Protein AF-A0A832D5X6-F1 (afdb_monomer_lite)

Radius of gyration: 13.92 Å; chains: 1; bounding box: 36×26×29 Å

Secondary structure (DSSP, 8-state):
-GGGT--S-----SS-IIIIIIT---SSSEEEEE-TTS-EEEEEES---TTSHHHHHHHHHHHH--

Structure (mmCIF, N/CA/C/O backbone):
data_AF-A0A832D5X6-F1
#
_entry.id   AF-A0A832D5X6-F1
#
loop_
_atom_site.group_PDB
_atom_site.id
_atom_site.type_symbol
_atom_site.label_atom_id
_atom_site.label_alt_id
_atom_site.label_comp_id
_atom_site.label_asym_id
_atom_site.label_entity_id
_atom_site.label_seq_id
_atom_site.pdbx_PDB_ins_code
_atom_site.Cartn_x
_atom_site.Cartn_y
_atom_site.Cartn_z
_atom_site.occupancy
_atom_site.B_iso_or_equiv
_atom_site.auth_seq_id
_atom_site.auth_comp_id
_atom_site.auth_asym_id
_atom_site.auth_atom_id
_atom_site.pdbx_PDB_model_num
ATOM 1 N N . MET A 1 1 ? 16.150 -6.741 -0.230 1.00 68.50 1 MET A N 1
ATOM 2 C CA . MET A 1 1 ? 15.369 -6.845 1.028 1.00 68.50 1 MET A CA 1
ATOM 3 C C . MET A 1 1 ? 16.279 -7.152 2.212 1.00 68.50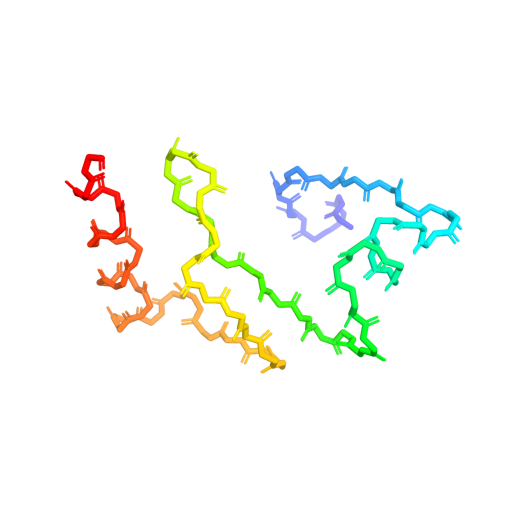 1 MET A C 1
ATOM 5 O O . MET A 1 1 ? 16.455 -6.265 3.035 1.00 68.50 1 MET A O 1
ATOM 9 N N . LYS A 1 2 ? 16.918 -8.333 2.255 1.00 76.62 2 LYS A N 1
ATOM 10 C CA . LYS A 1 2 ? 17.776 -8.769 3.377 1.00 76.62 2 LYS A CA 1
ATOM 11 C C . LYS A 1 2 ? 18.924 -7.807 3.709 1.00 76.62 2 LYS A C 1
ATOM 13 O O . LYS A 1 2 ? 19.050 -7.405 4.854 1.00 76.62 2 LYS A O 1
ATOM 18 N N . GLU A 1 3 ? 19.680 -7.359 2.710 1.00 89.12 3 GLU A N 1
ATOM 19 C CA . GLU A 1 3 ? 20.826 -6.447 2.904 1.00 89.12 3 GLU A CA 1
ATOM 20 C C . GLU A 1 3 ? 20.445 -5.065 3.460 1.00 89.12 3 GLU A C 1
ATOM 22 O O . GLU A 1 3 ? 21.274 -4.387 4.051 1.00 89.12 3 GLU A O 1
ATOM 27 N N . ARG A 1 4 ? 19.184 -4.643 3.286 1.00 89.31 4 ARG A N 1
ATOM 28 C CA . ARG A 1 4 ? 18.664 -3.356 3.782 1.00 89.31 4 ARG A CA 1
ATOM 29 C C . ARG A 1 4 ? 17.798 -3.498 5.040 1.00 89.31 4 ARG A C 1
ATOM 31 O O . ARG A 1 4 ? 17.221 -2.513 5.484 1.00 8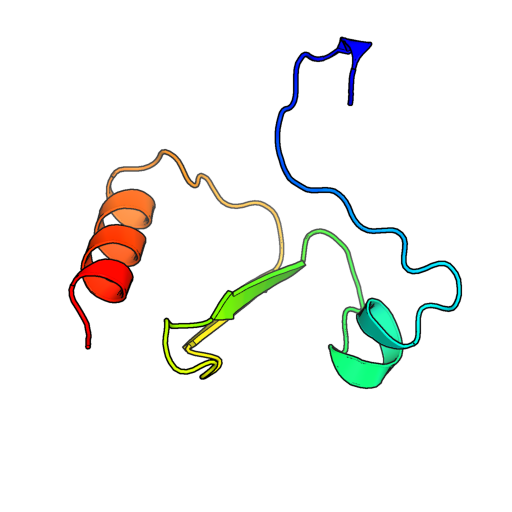9.31 4 ARG A O 1
ATOM 38 N N . GLY A 1 5 ? 17.667 -4.711 5.587 1.00 91.56 5 GLY A N 1
ATOM 39 C CA . GLY A 1 5 ? 16.906 -4.973 6.813 1.00 91.56 5 GLY A CA 1
ATOM 40 C C . GLY A 1 5 ? 15.386 -4.782 6.708 1.00 91.56 5 GLY A C 1
ATOM 41 O O . GLY A 1 5 ? 14.731 -4.585 7.725 1.00 91.56 5 GLY A O 1
ATOM 42 N N . TYR A 1 6 ? 14.798 -4.815 5.508 1.00 88.00 6 TYR A N 1
ATOM 43 C CA . TYR A 1 6 ? 13.341 -4.685 5.347 1.00 88.00 6 TYR A CA 1
ATOM 44 C C . TYR A 1 6 ? 12.604 -5.973 5.761 1.00 88.00 6 TYR A C 1
ATOM 46 O O . TYR A 1 6 ? 13.021 -7.065 5.375 1.00 88.00 6 TYR A O 1
ATOM 54 N N . THR A 1 7 ? 11.488 -5.841 6.494 1.00 89.88 7 THR A N 1
ATOM 55 C CA . THR A 1 7 ? 10.763 -6.959 7.144 1.00 89.88 7 THR A CA 1
ATOM 56 C C . THR A 1 7 ? 9.308 -7.153 6.690 1.00 89.88 7 THR A C 1
ATOM 58 O O . THR A 1 7 ? 8.546 -7.861 7.342 1.00 89.88 7 THR A O 1
ATOM 61 N N . ALA A 1 8 ? 8.889 -6.548 5.579 1.00 89.44 8 ALA A N 1
ATOM 62 C CA . ALA A 1 8 ? 7.522 -6.710 5.079 1.00 89.44 8 ALA A CA 1
ATOM 63 C C . ALA A 1 8 ? 7.298 -8.091 4.422 1.00 89.44 8 ALA A C 1
ATOM 65 O O . ALA A 1 8 ? 8.233 -8.630 3.821 1.00 89.44 8 ALA A O 1
ATOM 66 N N . PRO A 1 9 ? 6.068 -8.645 4.458 1.00 92.81 9 PRO A N 1
ATOM 67 C CA . PRO A 1 9 ? 5.687 -9.755 3.591 1.00 92.81 9 PRO A CA 1
ATOM 68 C C . PRO A 1 9 ? 5.851 -9.350 2.122 1.00 92.81 9 PRO A C 1
ATOM 70 O O . PRO A 1 9 ? 5.315 -8.329 1.691 1.00 92.81 9 PRO A O 1
ATOM 73 N N . VAL A 1 10 ? 6.599 -10.141 1.356 1.00 91.88 10 VAL A N 1
ATOM 74 C CA . VAL A 1 10 ? 6.820 -9.913 -0.077 1.00 91.88 10 VAL A CA 1
ATOM 75 C C . VAL A 1 10 ? 6.267 -11.100 -0.846 1.00 91.88 10 VAL A C 1
ATOM 77 O O . VAL A 1 10 ? 6.622 -12.244 -0.566 1.00 91.88 10 VAL A O 1
ATOM 80 N N . LEU A 1 11 ? 5.419 -10.813 -1.827 1.00 94.69 11 LEU A N 1
ATOM 81 C CA . LEU A 1 11 ? 4.854 -11.793 -2.748 1.00 94.69 11 LEU A CA 1
ATOM 82 C C . LEU A 1 11 ? 5.466 -11.599 -4.140 1.00 94.69 11 LEU A C 1
ATOM 84 O O . LEU A 1 11 ? 5.916 -10.503 -4.478 1.00 94.69 11 LEU A O 1
ATOM 88 N N . LEU A 1 12 ? 5.503 -12.668 -4.937 1.00 96.00 12 LEU A N 1
ATOM 89 C CA . LEU A 1 12 ? 6.012 -12.649 -6.307 1.00 96.00 12 LEU A CA 1
ATOM 90 C C . LEU A 1 12 ? 4.863 -12.885 -7.285 1.00 96.00 12 LEU A C 1
ATOM 92 O O . LEU A 1 12 ? 4.299 -13.974 -7.317 1.00 96.00 12 LEU A O 1
ATOM 96 N N . ASP A 1 13 ? 4.575 -11.887 -8.112 1.00 96.88 13 ASP A N 1
ATOM 97 C CA . ASP A 1 13 ? 3.614 -11.977 -9.209 1.00 96.88 13 ASP A CA 1
ATOM 98 C C . ASP A 1 13 ? 4.370 -11.969 -10.543 1.00 96.88 13 ASP A C 1
ATOM 100 O O . ASP A 1 13 ? 4.608 -10.923 -11.142 1.00 96.88 13 ASP A O 1
ATOM 104 N N . ARG A 1 14 ? 4.857 -13.146 -10.957 1.00 97.12 14 ARG A N 1
ATOM 105 C CA . ARG A 1 14 ? 5.679 -13.277 -12.173 1.00 97.12 14 ARG A CA 1
ATOM 106 C C . ARG A 1 14 ? 4.866 -13.177 -13.463 1.00 97.12 14 ARG A C 1
ATOM 108 O O . ARG A 1 14 ? 5.441 -12.783 -14.471 1.00 97.12 14 ARG A O 1
ATOM 115 N N . SER A 1 15 ? 3.590 -13.570 -13.448 1.00 97.06 15 SER A N 1
ATOM 116 C CA . SER A 1 15 ? 2.720 -13.474 -14.628 1.00 97.06 15 SER A CA 1
ATOM 117 C C . SER A 1 15 ? 2.180 -12.062 -14.826 1.00 97.06 15 SER A C 1
ATOM 119 O O . SER A 1 15 ? 1.954 -11.653 -15.961 1.00 97.06 15 SER A O 1
ATOM 121 N N . GLY A 1 16 ? 2.016 -11.302 -13.739 1.00 95.56 16 GLY A N 1
ATOM 122 C CA . GLY A 1 16 ? 1.387 -9.987 -13.777 1.00 95.56 16 GLY A CA 1
ATOM 123 C C . GLY A 1 16 ? -0.140 -10.057 -13.744 1.00 95.56 16 GLY A C 1
ATOM 124 O O . GLY A 1 16 ? -0.792 -9.018 -13.873 1.00 95.56 16 GLY A O 1
ATOM 125 N N . ASP A 1 17 ? -0.726 -11.243 -13.551 1.00 97.94 17 ASP A N 1
ATOM 126 C CA . ASP A 1 17 ? -2.182 -11.415 -13.513 1.00 97.94 17 ASP A CA 1
ATOM 127 C C . ASP A 1 17 ? -2.793 -10.687 -12.311 1.00 97.94 17 ASP A C 1
ATOM 129 O O . ASP A 1 17 ? -3.896 -10.149 -12.391 1.00 97.94 17 ASP A O 1
ATOM 133 N N . VAL A 1 18 ? -2.072 -10.617 -11.190 1.00 97.12 18 VAL A N 1
ATOM 134 C CA . VAL A 1 18 ? -2.564 -9.909 -10.004 1.00 97.12 18 VAL A CA 1
ATOM 135 C C . VAL A 1 18 ? -2.323 -8.408 -10.154 1.00 97.12 18 VAL A C 1
ATOM 137 O O . VAL A 1 18 ? -3.257 -7.613 -10.106 1.00 97.12 18 VAL A O 1
ATOM 140 N N . THR A 1 19 ? -1.075 -8.005 -10.360 1.00 96.12 19 THR A N 1
ATOM 141 C CA . THR A 1 19 ? -0.637 -6.605 -10.359 1.00 96.12 19 THR A CA 1
ATOM 142 C C . THR A 1 19 ? -1.199 -5.849 -11.561 1.00 96.12 19 THR A C 1
ATOM 144 O O . THR A 1 19 ? -1.764 -4.766 -11.404 1.00 96.12 19 THR A O 1
ATOM 147 N N . GLY A 1 20 ? -1.073 -6.423 -12.759 1.00 95.75 20 GLY A N 1
ATOM 148 C CA . GLY A 1 20 ? -1.509 -5.814 -14.011 1.00 95.75 20 GLY A CA 1
ATOM 149 C C . GLY A 1 20 ? -2.993 -6.031 -14.280 1.00 95.75 20 GLY A C 1
ATOM 150 O O . GLY A 1 20 ? -3.737 -5.058 -14.373 1.00 95.75 20 GLY A O 1
ATOM 151 N N . LEU A 1 21 ? -3.433 -7.288 -14.390 1.00 95.19 21 LEU A N 1
ATOM 152 C CA . LEU A 1 21 ? -4.793 -7.598 -14.846 1.00 95.19 21 LEU A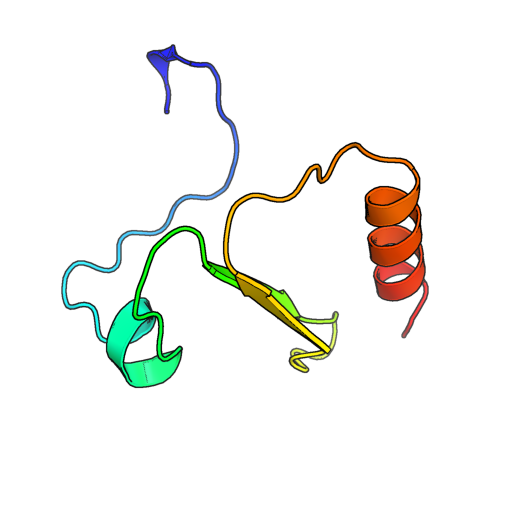 CA 1
ATOM 153 C C . LEU A 1 21 ? -5.853 -7.350 -13.762 1.00 95.19 21 LEU A C 1
ATOM 155 O O . LEU A 1 21 ? -6.817 -6.631 -14.014 1.00 95.19 21 LEU A O 1
ATOM 159 N N . ALA A 1 22 ? -5.681 -7.905 -12.560 1.00 96.25 22 ALA A N 1
ATOM 160 C CA . ALA A 1 22 ? -6.690 -7.798 -11.505 1.00 96.25 22 ALA A CA 1
ATOM 161 C C . ALA A 1 22 ? -6.700 -6.421 -10.821 1.00 96.25 22 ALA A C 1
ATOM 163 O O . ALA A 1 22 ? -7.769 -5.876 -10.551 1.00 96.25 22 ALA A O 1
ATOM 164 N N . TYR A 1 23 ? -5.527 -5.847 -10.539 1.00 95.56 23 TYR A N 1
ATOM 165 C CA . TYR A 1 23 ? -5.419 -4.569 -9.825 1.00 95.56 23 TYR A CA 1
ATOM 166 C C . TYR A 1 23 ? -5.214 -3.356 -10.745 1.00 95.56 23 TYR A C 1
ATOM 168 O O . TYR A 1 23 ? -5.366 -2.223 -10.280 1.00 95.56 23 TYR A O 1
ATOM 176 N N . GLY A 1 24 ? -4.910 -3.533 -12.035 1.00 95.69 24 GLY A N 1
ATOM 177 C CA . GLY A 1 24 ? -4.775 -2.412 -12.975 1.00 95.69 24 GLY A CA 1
ATOM 178 C C . GLY A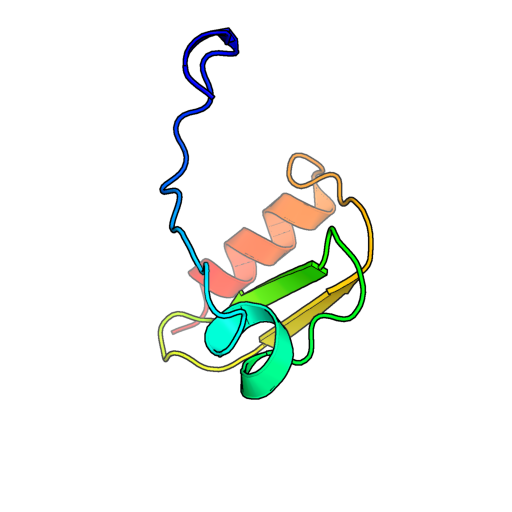 1 24 ? -3.607 -1.473 -12.647 1.00 95.69 24 GLY A C 1
ATOM 179 O O . GLY A 1 24 ? -3.733 -0.244 -12.760 1.00 95.69 24 GLY A O 1
ATOM 180 N N . VAL A 1 25 ? -2.487 -2.014 -12.158 1.00 96.75 25 VAL A N 1
ATOM 181 C CA . VAL A 1 25 ? -1.276 -1.235 -11.876 1.00 96.75 25 VAL A CA 1
ATOM 182 C C . VAL A 1 25 ? -0.505 -1.007 -13.172 1.00 96.75 25 VAL A C 1
ATOM 184 O O . VAL A 1 25 ? 0.118 -1.916 -13.709 1.00 96.75 25 VAL A O 1
ATOM 187 N N . TYR A 1 26 ? -0.505 0.240 -13.641 1.00 90.31 26 TYR A N 1
ATOM 188 C CA . TYR A 1 26 ? 0.239 0.659 -14.836 1.00 90.31 26 TYR A CA 1
ATOM 189 C C . TYR A 1 26 ? 1.640 1.202 -14.529 1.00 90.31 26 TYR A C 1
ATOM 191 O O . TYR A 1 26 ? 2.469 1.308 -15.426 1.00 90.31 26 TYR A O 1
ATOM 199 N N . GLY A 1 27 ? 1.917 1.561 -13.273 1.00 92.12 27 GLY A N 1
ATOM 200 C CA . GLY A 1 27 ? 3.195 2.145 -12.882 1.00 92.12 27 GLY A CA 1
ATOM 201 C C . GLY A 1 27 ? 3.457 2.030 -11.378 1.00 92.12 27 GLY A C 1
ATOM 202 O O . GLY A 1 27 ? 2.571 2.348 -10.577 1.00 92.12 27 GLY A O 1
ATOM 203 N N . PRO A 1 28 ? 4.647 1.569 -10.961 1.00 93.44 28 PRO A N 1
ATOM 204 C CA . PRO A 1 28 ? 5.034 1.562 -9.560 1.00 93.44 28 PRO A CA 1
ATOM 205 C C . PRO A 1 28 ? 5.584 2.930 -9.088 1.00 93.44 28 PRO A C 1
ATOM 207 O O . PRO A 1 28 ? 6.154 3.672 -9.887 1.00 93.44 28 PRO A O 1
ATOM 210 N N . PRO A 1 29 ? 5.506 3.228 -7.776 1.00 95.19 29 PRO A N 1
ATOM 211 C CA . PRO A 1 29 ? 4.686 2.520 -6.796 1.00 95.19 29 PRO A CA 1
ATOM 212 C C . PRO A 1 29 ? 3.197 2.882 -6.960 1.00 95.19 29 PRO A C 1
ATOM 214 O O . PRO A 1 29 ? 2.839 4.046 -7.124 1.00 95.19 29 PRO A O 1
ATOM 217 N N . THR A 1 30 ? 2.329 1.872 -6.882 1.00 96.94 30 THR A N 1
ATOM 218 C CA . THR A 1 30 ? 0.877 2.024 -6.695 1.00 96.94 30 THR A CA 1
ATOM 219 C C . THR A 1 30 ? 0.503 1.280 -5.417 1.00 96.94 30 THR A C 1
ATOM 221 O O . THR A 1 30 ? 1.026 0.196 -5.160 1.00 96.94 30 THR A O 1
ATOM 224 N N . MET A 1 31 ? -0.377 1.858 -4.605 1.00 95.62 31 MET A N 1
ATOM 225 C CA . MET A 1 31 ? -0.804 1.302 -3.321 1.00 95.62 31 MET A CA 1
ATOM 226 C C . MET A 1 31 ? -2.324 1.226 -3.255 1.00 95.62 31 MET A C 1
ATOM 228 O O . MET A 1 31 ? -3.017 2.096 -3.779 1.00 95.62 31 MET A O 1
ATOM 232 N N . TYR A 1 32 ? -2.828 0.212 -2.561 1.00 96.12 32 TYR A N 1
ATOM 233 C CA . TYR A 1 32 ? -4.247 0.038 -2.273 1.00 96.12 32 TYR A CA 1
ATOM 234 C C . TYR A 1 32 ? -4.418 -0.061 -0.760 1.00 96.12 32 TYR A C 1
ATOM 236 O O . TYR A 1 32 ? -3.662 -0.773 -0.098 1.00 96.12 32 TYR A O 1
ATOM 244 N N . LEU A 1 33 ? -5.390 0.669 -0.218 1.00 95.75 33 LEU A N 1
ATOM 245 C CA . LEU A 1 33 ? -5.778 0.583 1.185 1.00 95.75 33 LEU A CA 1
ATOM 246 C C . LEU A 1 33 ? -7.074 -0.213 1.267 1.00 95.75 33 LEU A C 1
ATOM 248 O O . LEU A 1 33 ? -8.088 0.193 0.701 1.00 95.75 33 LEU A O 1
ATOM 252 N N . ILE A 1 34 ? -7.014 -1.349 1.949 1.00 95.50 34 ILE A N 1
ATOM 253 C CA . ILE A 1 34 ? -8.120 -2.290 2.098 1.00 95.50 34 ILE A CA 1
ATOM 254 C C . ILE A 1 34 ? -8.445 -2.378 3.589 1.00 95.50 34 ILE A C 1
ATOM 256 O O . ILE A 1 34 ? -7.529 -2.427 4.413 1.00 95.50 34 ILE A O 1
ATOM 260 N N . ASP A 1 35 ? -9.728 -2.358 3.939 1.00 95.31 35 ASP A N 1
ATOM 261 C CA . ASP A 1 35 ? -10.163 -2.477 5.330 1.00 95.31 35 ASP A CA 1
ATOM 262 C C . ASP A 1 35 ? -10.226 -3.932 5.822 1.00 95.31 35 ASP A C 1
ATOM 264 O O . ASP A 1 35 ? -9.975 -4.885 5.081 1.00 95.31 35 ASP A O 1
ATOM 268 N N . ARG A 1 36 ? -10.598 -4.123 7.095 1.00 94.19 36 ARG A N 1
AT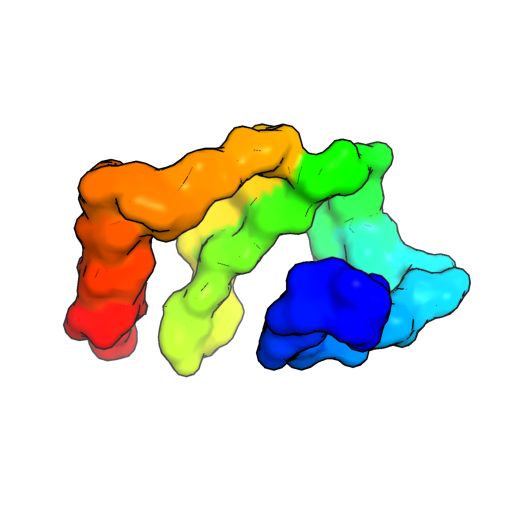OM 269 C CA . ARG A 1 36 ? -10.684 -5.460 7.707 1.00 94.19 36 ARG A CA 1
ATOM 270 C C . ARG A 1 36 ? -11.752 -6.369 7.104 1.00 94.19 36 ARG A C 1
ATOM 272 O O . ARG A 1 36 ? -11.674 -7.581 7.282 1.00 94.19 36 ARG A O 1
ATOM 279 N N . ARG A 1 37 ? -12.733 -5.807 6.398 1.00 94.75 37 ARG A N 1
ATOM 280 C CA . ARG A 1 37 ? -13.795 -6.552 5.710 1.00 94.75 37 ARG A CA 1
ATOM 281 C C . ARG A 1 37 ? -13.428 -6.860 4.257 1.00 94.75 37 ARG A C 1
ATOM 283 O O . ARG A 1 37 ? -14.247 -7.417 3.533 1.00 94.75 37 ARG A O 1
ATOM 290 N N . GLY A 1 38 ? -12.220 -6.496 3.824 1.00 94.56 38 GLY A N 1
ATOM 291 C CA . GLY A 1 38 ? -11.758 -6.689 2.454 1.00 94.56 38 GLY A CA 1
ATOM 292 C C . GLY A 1 38 ? -12.276 -5.636 1.472 1.00 94.56 38 GLY A C 1
ATOM 293 O O . GLY A 1 38 ? -12.155 -5.829 0.264 1.00 94.56 38 GLY A O 1
ATOM 294 N N . ARG A 1 39 ? -12.851 -4.522 1.945 1.00 95.56 39 ARG A N 1
ATOM 295 C CA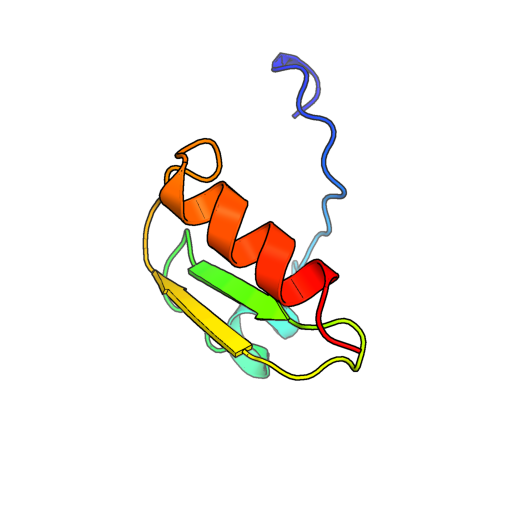 . ARG A 1 39 ? -13.328 -3.443 1.069 1.00 95.56 39 ARG A CA 1
ATOM 296 C C . ARG A 1 39 ? -12.166 -2.545 0.661 1.00 95.56 39 ARG A C 1
ATOM 298 O O . ARG A 1 39 ? -11.368 -2.131 1.501 1.00 95.56 39 ARG A O 1
ATOM 305 N N . LEU A 1 40 ? -12.101 -2.197 -0.622 1.00 95.69 40 LEU A N 1
ATOM 306 C CA . LEU A 1 40 ? -11.138 -1.226 -1.134 1.00 95.69 40 LEU A CA 1
ATOM 307 C C . LEU A 1 40 ? -11.557 0.192 -0.724 1.00 95.69 40 LEU A C 1
ATOM 309 O O . LEU A 1 40 ? -12.566 0.702 -1.204 1.00 95.69 40 LEU A O 1
ATOM 313 N N . LEU A 1 41 ? -10.769 0.832 0.139 1.00 95.75 41 LEU A N 1
ATOM 314 C CA . LEU A 1 41 ? -11.027 2.189 0.623 1.00 95.75 41 LEU A CA 1
ATOM 315 C C . LEU A 1 41 ? -10.368 3.262 -0.247 1.00 95.75 41 LEU A C 1
ATOM 317 O O . LEU A 1 41 ? -10.936 4.333 -0.442 1.00 95.75 41 LEU A O 1
ATOM 321 N N . ALA A 1 42 ? -9.153 3.005 -0.741 1.00 95.06 42 ALA A N 1
ATOM 322 C CA . ALA A 1 42 ? -8.401 3.991 -1.513 1.00 95.06 42 ALA A CA 1
ATOM 323 C C . ALA A 1 42 ? -7.346 3.360 -2.429 1.00 95.06 42 ALA A C 1
ATOM 325 O O . ALA A 1 42 ? -6.822 2.280 -2.150 1.00 95.06 42 ALA A O 1
ATOM 326 N N . ARG A 1 43 ? -6.979 4.102 -3.481 1.00 95.81 43 ARG A N 1
ATOM 327 C CA . ARG A 1 43 ? -5.819 3.854 -4.349 1.00 95.81 43 ARG A CA 1
ATOM 328 C C . ARG A 1 43 ? -4.890 5.070 -4.311 1.00 95.81 43 ARG A C 1
ATOM 330 O O . ARG A 1 43 ? -5.350 6.193 -4.498 1.00 95.81 43 ARG A O 1
ATOM 337 N N . GLY A 1 44 ? -3.598 4.840 -4.096 1.00 95.06 44 GLY A N 1
ATOM 338 C CA . GLY A 1 44 ? -2.543 5.857 -4.114 1.00 95.06 44 GLY A CA 1
ATOM 339 C C . GLY A 1 44 ? -1.546 5.611 -5.245 1.00 95.06 44 GLY A C 1
ATOM 340 O O . GLY A 1 44 ? -1.186 4.464 -5.514 1.00 95.06 44 GLY A O 1
ATOM 341 N N . LEU A 1 45 ? -1.107 6.683 -5.904 1.00 95.38 45 LEU A N 1
ATOM 342 C CA . LEU A 1 45 ? -0.097 6.657 -6.964 1.00 95.38 45 LEU A CA 1
ATOM 343 C C . LEU A 1 45 ? 1.158 7.395 -6.493 1.00 95.38 45 LEU A C 1
ATOM 345 O O . LEU A 1 45 ? 1.058 8.476 -5.914 1.00 95.38 45 LEU A O 1
ATOM 349 N N . GLY A 1 46 ? 2.332 6.845 -6.795 1.00 94.88 46 GLY A N 1
ATOM 350 C CA . GLY A 1 46 ? 3.604 7.435 -6.392 1.00 94.88 46 GLY A CA 1
ATOM 351 C C . GLY A 1 46 ? 3.929 7.207 -4.911 1.00 94.88 46 GLY A C 1
ATOM 352 O O . GLY A 1 46 ? 3.192 6.525 -4.203 1.00 94.88 46 GLY A O 1
ATOM 353 N N . PRO A 1 47 ? 5.089 7.679 -4.435 1.00 95.44 47 PRO A N 1
ATOM 354 C CA . PRO A 1 47 ? 5.520 7.458 -3.060 1.00 95.44 47 PRO A CA 1
ATOM 355 C C . PRO A 1 47 ? 4.664 8.250 -2.057 1.00 95.44 47 PRO A C 1
ATOM 357 O O . PRO A 1 47 ? 4.233 9.371 -2.326 1.00 95.44 47 PRO A O 1
ATOM 360 N N . HIS A 1 48 ? 4.474 7.686 -0.863 1.00 93.69 48 HIS A N 1
ATOM 361 C CA . HIS A 1 48 ? 3.815 8.359 0.258 1.00 93.69 48 HIS A CA 1
ATOM 362 C C . HIS A 1 48 ? 4.634 8.227 1.545 1.00 93.69 48 HIS A C 1
ATOM 364 O O . HIS A 1 48 ? 5.158 7.158 1.864 1.00 93.69 48 HIS A O 1
ATOM 370 N N . GLU A 1 49 ? 4.679 9.310 2.323 1.00 95.81 49 GLU A N 1
ATOM 371 C CA . GLU A 1 49 ? 5.295 9.346 3.651 1.00 95.81 49 GLU A CA 1
ATOM 372 C C . GLU A 1 49 ? 4.378 8.699 4.698 1.00 95.81 49 GLU A C 1
ATOM 374 O O . GLU A 1 49 ? 3.676 9.371 5.463 1.00 95.81 49 GLU A O 1
ATOM 379 N N . TRP A 1 50 ? 4.387 7.366 4.745 1.00 93.00 50 TRP A N 1
ATOM 380 C CA . TRP A 1 50 ? 3.545 6.561 5.643 1.00 93.00 50 TRP A CA 1
ATOM 381 C C . TRP A 1 50 ? 3.841 6.753 7.138 1.00 93.00 50 TRP A C 1
ATOM 383 O O . TRP A 1 50 ? 3.043 6.362 7.989 1.00 93.00 50 TRP A O 1
ATOM 393 N N . ARG A 1 51 ? 4.974 7.381 7.474 1.00 94.94 51 ARG A N 1
ATOM 394 C CA . ARG A 1 51 ? 5.333 7.759 8.851 1.00 94.94 51 ARG A CA 1
ATOM 395 C C . ARG A 1 51 ? 4.848 9.156 9.245 1.00 94.94 51 ARG A C 1
ATOM 397 O O . ARG A 1 51 ? 4.976 9.521 10.410 1.00 94.94 51 ARG A O 1
ATOM 404 N N . SER A 1 52 ? 4.297 9.931 8.311 1.00 97.88 52 SER A N 1
ATOM 405 C CA . SER A 1 52 ? 3.779 11.268 8.609 1.00 97.88 52 SER A CA 1
ATOM 406 C C . SER A 1 52 ? 2.586 11.211 9.578 1.00 97.88 52 SER A C 1
ATOM 408 O O . SER A 1 52 ? 1.823 10.240 9.556 1.00 97.88 52 SER A O 1
ATOM 410 N N . PRO A 1 53 ? 2.341 12.264 10.385 1.00 98.31 53 PRO A N 1
ATOM 411 C CA . PRO A 1 53 ? 1.190 12.304 11.291 1.00 98.31 53 PRO A CA 1
ATOM 412 C C . PRO A 1 53 ? -0.153 12.115 10.577 1.00 98.31 53 PRO A C 1
ATOM 414 O O . PRO A 1 53 ? -1.061 11.489 11.113 1.00 98.31 53 PRO A O 1
ATOM 417 N N . ARG A 1 54 ? -0.279 12.629 9.346 1.00 96.50 54 ARG A N 1
ATOM 418 C CA . ARG A 1 54 ? -1.488 12.466 8.531 1.00 96.50 54 ARG A CA 1
ATOM 419 C C . ARG A 1 54 ? -1.702 11.008 8.124 1.00 96.50 54 ARG A C 1
ATOM 421 O O . ARG A 1 54 ? -2.815 10.516 8.255 1.00 96.50 54 ARG A O 1
ATOM 428 N N . ALA A 1 55 ? -0.655 10.332 7.647 1.00 96.00 55 ALA A N 1
ATOM 429 C CA . ALA A 1 55 ? -0.754 8.930 7.251 1.00 96.00 55 ALA A CA 1
ATOM 430 C C . ALA A 1 55 ? -1.040 8.023 8.453 1.00 96.00 55 ALA A C 1
ATOM 432 O O . ALA A 1 55 ? -1.851 7.110 8.345 1.00 96.00 55 ALA A O 1
ATOM 433 N N . ARG A 1 56 ? -0.432 8.307 9.613 1.00 97.25 56 ARG A N 1
ATOM 434 C CA . ARG A 1 56 ? -0.714 7.566 10.849 1.00 97.25 56 ARG A CA 1
ATOM 435 C C . ARG A 1 56 ? -2.172 7.699 11.275 1.00 97.25 56 ARG A C 1
ATOM 437 O O . ARG A 1 56 ? -2.815 6.674 11.437 1.00 97.25 56 ARG A O 1
ATOM 444 N N . ARG A 1 57 ? -2.716 8.924 11.312 1.00 97.31 57 ARG A N 1
ATOM 445 C CA . ARG A 1 57 ? -4.140 9.145 11.620 1.00 97.31 57 ARG A CA 1
ATOM 446 C C . ARG A 1 57 ? -5.077 8.387 10.681 1.00 97.31 57 ARG A C 1
ATOM 448 O O . ARG A 1 57 ? -5.987 7.730 11.160 1.00 97.31 57 ARG A O 1
ATOM 455 N N . LEU A 1 58 ? -4.815 8.417 9.371 1.00 95.06 58 LEU A N 1
ATOM 456 C CA . LEU A 1 58 ? -5.602 7.650 8.398 1.00 95.06 58 LEU A CA 1
ATOM 457 C C . LEU A 1 58 ? -5.610 6.150 8.728 1.00 95.06 58 LEU A C 1
ATOM 459 O O . LEU A 1 58 ? -6.659 5.516 8.703 1.00 95.06 58 LEU A O 1
ATOM 463 N N . LEU A 1 59 ? -4.441 5.570 9.012 1.00 95.31 59 LEU A N 1
ATOM 464 C CA . LEU A 1 59 ? -4.348 4.148 9.341 1.00 95.31 59 LEU A CA 1
ATOM 465 C C . LEU A 1 59 ? -5.047 3.831 10.668 1.00 95.31 59 LEU A C 1
ATOM 467 O O . LEU A 1 59 ? -5.735 2.819 10.747 1.00 95.31 59 LEU A O 1
ATOM 471 N N . ASP A 1 60 ? -4.918 4.696 11.673 1.00 96.38 60 ASP A N 1
ATOM 472 C CA . ASP A 1 60 ? -5.589 4.534 12.965 1.00 96.38 60 ASP A CA 1
ATOM 473 C C . ASP A 1 60 ? -7.119 4.592 12.813 1.00 96.38 60 ASP A C 1
ATOM 475 O O . ASP A 1 60 ? -7.821 3.776 13.404 1.00 96.38 60 ASP A O 1
ATOM 479 N N . GLU A 1 61 ? -7.645 5.478 11.961 1.00 95.44 61 GLU A N 1
ATOM 480 C CA . GLU A 1 61 ? -9.077 5.557 11.636 1.00 95.44 61 GLU A CA 1
ATOM 481 C C . GLU A 1 61 ? -9.579 4.278 10.950 1.00 95.44 61 GLU A C 1
ATOM 483 O O . GLU A 1 61 ? -10.607 3.725 11.341 1.00 95.44 61 GLU A O 1
ATOM 488 N N . VAL A 1 62 ? -8.828 3.748 9.977 1.00 95.31 62 VAL A N 1
ATOM 489 C CA . VAL A 1 62 ? -9.166 2.473 9.315 1.00 95.31 62 VAL A CA 1
ATOM 490 C C . VAL A 1 62 ? -9.097 1.297 10.290 1.00 95.31 62 VAL A C 1
ATOM 492 O O . VAL A 1 62 ? -9.890 0.363 10.192 1.00 95.31 62 VAL A O 1
ATOM 495 N N . LEU A 1 63 ? -8.171 1.334 11.250 1.00 94.94 63 LEU A N 1
ATOM 496 C CA . LEU A 1 63 ? -8.056 0.324 12.299 1.00 94.94 63 LEU A CA 1
ATOM 497 C C . LEU A 1 63 ? -9.094 0.490 13.417 1.00 94.94 63 LEU A C 1
ATOM 499 O O . LEU A 1 63 ? -9.334 -0.474 14.142 1.00 94.94 63 LEU A O 1
ATOM 503 N N . ALA A 1 64 ? -9.698 1.659 13.587 1.00 94.62 64 ALA A N 1
ATOM 504 C CA . ALA A 1 64 ? -10.792 1.865 14.532 1.00 94.62 64 ALA A CA 1
ATOM 505 C C . ALA A 1 64 ? -12.154 1.494 13.925 1.00 94.62 64 ALA A C 1
ATOM 507 O O . ALA A 1 64 ? -13.076 1.154 14.660 1.00 94.62 64 ALA A O 1
ATOM 508 N N . ALA A 1 65 ? -12.274 1.535 12.596 1.00 85.62 65 ALA A N 1
ATOM 509 C CA . ALA A 1 65 ? -13.474 1.115 11.889 1.00 85.62 65 ALA A CA 1
ATOM 510 C C . ALA A 1 65 ? -13.670 -0.415 11.965 1.00 85.62 65 ALA A C 1
ATOM 512 O O . ALA A 1 65 ? -12.744 -1.195 11.709 1.00 85.62 65 ALA A O 1
ATOM 513 N N . GLU A 1 66 ? -14.889 -0.832 12.326 1.00 67.69 66 GLU A N 1
ATOM 514 C CA . GLU A 1 66 ? -15.346 -2.232 12.340 1.00 67.69 66 GLU A CA 1
ATOM 515 C C . GLU A 1 66 ? -15.623 -2.796 10.944 1.00 67.69 66 GLU A C 1
ATOM 517 O O . GLU A 1 66 ? -16.152 -2.085 10.060 1.00 67.69 66 GLU A O 1
#

pLDDT: mean 93.64, std 5.6, range [67.69, 98.31]

Foldseek 3Di:
DVVVPDDDDDDDDPPCCVVCVVVNPPDPPKDWDAAPVRDTDDIDHDDDPCVDPVNVVVVVVSVVDD

Sequence (66 aa):
MKERGYTAPVLLDRSGDVTGLAYGVYGPPTMYLIDRRGRLLARGLGPHEWRSPRARRLLDEVLAAE